Protein AF-A0A316DSU1-F1 (afdb_monomer)

Structure (mmCIF, N/CA/C/O backbone):
data_AF-A0A316DSU1-F1
#
_entry.id   AF-A0A316DSU1-F1
#
loop_
_atom_site.group_PDB
_atom_site.id
_atom_site.type_symbol
_atom_site.label_atom_id
_atom_site.label_alt_id
_atom_site.label_comp_id
_atom_site.label_asym_id
_atom_site.label_entity_id
_atom_site.label_seq_id
_atom_site.pdbx_PDB_ins_code
_atom_site.Cartn_x
_atom_site.Cartn_y
_atom_site.Cartn_z
_atom_site.occupancy
_atom_site.B_iso_or_equiv
_atom_site.auth_seq_id
_atom_site.auth_comp_id
_atom_site.auth_asym_id
_atom_site.auth_atom_id
_atom_site.pdbx_PDB_model_num
ATOM 1 N N . MET A 1 1 ? -39.021 -24.102 13.028 1.00 45.19 1 MET A N 1
ATOM 2 C CA . MET A 1 1 ? -38.012 -24.899 12.288 1.00 45.19 1 MET A CA 1
ATOM 3 C C . MET A 1 1 ? -36.942 -23.944 11.766 1.00 45.19 1 MET A C 1
ATOM 5 O O . MET A 1 1 ? -37.241 -22.776 11.595 1.00 45.19 1 MET A O 1
ATOM 9 N N . LYS A 1 2 ? -35.695 -24.417 11.687 1.00 42.66 2 LYS A N 1
ATOM 10 C CA . LYS A 1 2 ? -34.419 -23.675 11.785 1.00 42.66 2 LYS A CA 1
ATOM 11 C C . LYS A 1 2 ? -34.309 -22.406 10.910 1.00 42.66 2 LYS A C 1
ATOM 13 O O . LYS A 1 2 ? -34.489 -22.482 9.702 1.00 42.66 2 LYS A O 1
ATOM 18 N N . ASN A 1 3 ? -33.916 -21.284 11.524 1.00 47.28 3 ASN A N 1
ATOM 19 C CA . ASN A 1 3 ? -33.507 -20.05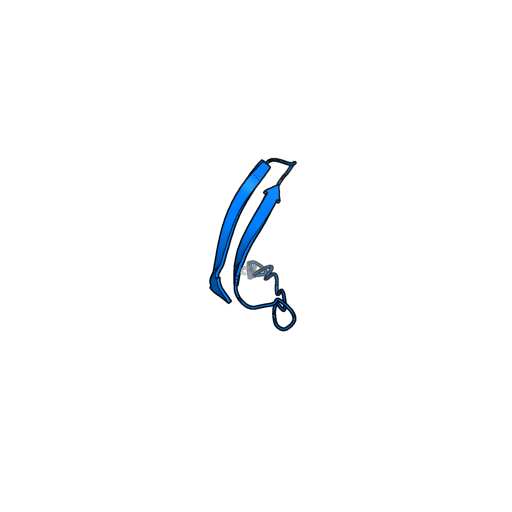3 10.839 1.00 47.28 3 ASN A CA 1
ATOM 20 C C . ASN A 1 3 ? -32.140 -20.282 10.182 1.00 47.28 3 ASN A C 1
ATOM 22 O O . ASN A 1 3 ? -31.145 -20.479 10.880 1.00 47.28 3 ASN A O 1
ATOM 26 N N . HIS A 1 4 ? -32.088 -20.276 8.853 1.00 50.34 4 HIS A N 1
ATOM 27 C CA . HIS A 1 4 ? -30.833 -20.304 8.108 1.00 50.34 4 HIS A CA 1
ATOM 28 C C . HIS A 1 4 ? -30.272 -18.876 8.072 1.00 50.34 4 HIS A C 1
ATOM 30 O O . HIS A 1 4 ? -30.532 -18.107 7.153 1.00 50.34 4 HIS A O 1
ATOM 36 N N . THR A 1 5 ? -29.558 -18.468 9.122 1.00 55.41 5 THR A N 1
ATOM 37 C CA . THR A 1 5 ? -28.692 -17.287 9.041 1.00 55.41 5 THR A CA 1
ATOM 38 C C . THR A 1 5 ? -27.474 -17.684 8.224 1.00 55.41 5 THR A C 1
ATOM 40 O O . THR A 1 5 ? -26.471 -18.140 8.778 1.00 55.41 5 THR A O 1
ATOM 43 N N . GLU A 1 6 ? -27.577 -17.567 6.902 1.00 58.47 6 GLU A N 1
ATOM 44 C CA . GLU A 1 6 ? -26.410 -17.602 6.030 1.00 58.47 6 GLU A CA 1
ATOM 45 C C . GLU A 1 6 ? -25.549 -16.396 6.387 1.00 58.47 6 GLU A C 1
ATOM 47 O O . GLU A 1 6 ? -25.797 -15.260 5.983 1.00 58.47 6 GLU A O 1
ATOM 52 N N . ASN A 1 7 ? -24.561 -16.641 7.239 1.00 58.00 7 ASN A N 1
ATOM 53 C CA . ASN A 1 7 ? -23.547 -15.678 7.613 1.00 58.00 7 ASN A CA 1
ATOM 54 C C . ASN A 1 7 ? -22.583 -15.536 6.426 1.00 58.00 7 ASN A C 1
ATOM 56 O O . ASN A 1 7 ? -21.440 -15.990 6.478 1.00 58.00 7 ASN A O 1
ATOM 60 N N . HIS A 1 8 ? -23.075 -14.969 5.320 1.00 57.03 8 HIS A N 1
ATOM 61 C CA . HIS A 1 8 ? -22.254 -14.540 4.196 1.00 57.03 8 HIS A CA 1
ATOM 62 C C . HIS A 1 8 ? -21.382 -13.397 4.701 1.00 57.03 8 HIS A C 1
ATOM 64 O O . HIS A 1 8 ? -21.754 -12.225 4.626 1.00 57.03 8 HIS A O 1
ATOM 70 N N . LYS A 1 9 ? -20.225 -13.739 5.276 1.00 60.75 9 LYS A N 1
ATOM 71 C CA . LYS A 1 9 ? -19.132 -12.789 5.466 1.00 60.75 9 LYS A CA 1
ATOM 72 C C . LYS A 1 9 ? -18.823 -12.239 4.080 1.00 60.75 9 LYS A C 1
ATOM 74 O O . LYS A 1 9 ? -18.199 -12.928 3.279 1.00 60.75 9 LYS A O 1
ATOM 79 N N . LYS A 1 10 ? -19.322 -11.040 3.775 1.00 61.28 10 LYS A N 1
ATOM 80 C CA . LYS A 1 10 ? -18.944 -10.325 2.561 1.00 61.28 10 LYS A CA 1
ATOM 81 C C . LYS A 1 10 ? -17.428 -10.205 2.597 1.00 61.28 10 LYS A C 1
ATOM 83 O O . LYS A 1 10 ? -16.864 -9.587 3.495 1.00 61.28 10 LYS A O 1
ATOM 88 N N . GLU A 1 11 ? -16.766 -10.901 1.684 1.00 68.56 11 GLU A N 1
ATOM 89 C CA . GLU A 1 11 ? -15.345 -10.715 1.456 1.00 68.56 11 GLU A CA 1
ATOM 90 C C . GLU A 1 11 ? -15.195 -9.337 0.814 1.00 68.56 11 GLU A C 1
ATOM 92 O O . GLU A 1 11 ? -15.257 -9.205 -0.409 1.00 68.56 11 GLU A O 1
ATOM 97 N N . ASP A 1 12 ? -15.077 -8.303 1.646 1.00 82.44 12 ASP A N 1
ATOM 98 C CA . ASP A 1 12 ? -14.861 -6.927 1.209 1.00 82.44 12 ASP A CA 1
ATOM 99 C C . ASP A 1 12 ? -13.456 -6.835 0.595 1.00 82.44 12 ASP A C 1
ATOM 101 O O . ASP A 1 12 ? -12.453 -6.566 1.260 1.00 82.44 12 ASP A O 1
ATOM 105 N N . LYS A 1 13 ? -13.372 -7.173 -0.694 1.00 87.62 13 LYS A N 1
ATOM 106 C CA . LYS A 1 13 ? -12.138 -7.171 -1.480 1.00 87.62 13 LYS A CA 1
ATOM 107 C C . LYS A 1 13 ?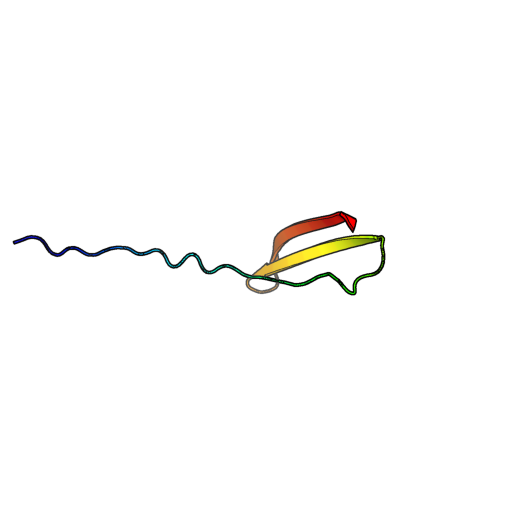 -11.856 -5.763 -1.989 1.00 87.62 13 LYS A C 1
ATOM 109 O O . LYS A 1 13 ? -12.742 -5.088 -2.506 1.00 87.62 13 LYS A O 1
ATOM 114 N N . ILE A 1 14 ? -10.595 -5.352 -1.891 1.00 88.25 14 ILE A N 1
ATOM 115 C CA . ILE A 1 14 ? -10.087 -4.107 -2.473 1.00 88.25 14 ILE A CA 1
ATOM 116 C C . ILE A 1 14 ? -9.268 -4.476 -3.707 1.00 88.25 14 ILE A C 1
ATOM 118 O O . ILE A 1 14 ? -8.334 -5.272 -3.614 1.00 88.25 14 ILE A O 1
ATOM 122 N N . TYR A 1 15 ? -9.607 -3.880 -4.847 1.00 91.69 15 TYR A N 1
ATOM 123 C CA . TYR A 1 15 ? -8.872 -4.031 -6.099 1.00 91.69 15 TYR A CA 1
ATOM 124 C C . TYR A 1 15 ? -8.207 -2.703 -6.462 1.00 91.69 15 TYR A C 1
ATOM 126 O O . TYR A 1 15 ? -8.833 -1.648 -6.369 1.00 91.69 15 TYR A O 1
ATOM 134 N N . LEU A 1 16 ? -6.938 -2.757 -6.868 1.00 90.31 16 LEU A N 1
ATOM 135 C CA . LEU A 1 16 ? -6.146 -1.593 -7.259 1.00 90.31 16 LEU A CA 1
ATOM 136 C C . LEU A 1 16 ? -5.324 -1.939 -8.503 1.00 90.31 16 LEU A C 1
ATOM 138 O O . LEU A 1 16 ? -4.460 -2.813 -8.445 1.00 90.31 16 LEU A O 1
ATOM 142 N N . SER A 1 17 ?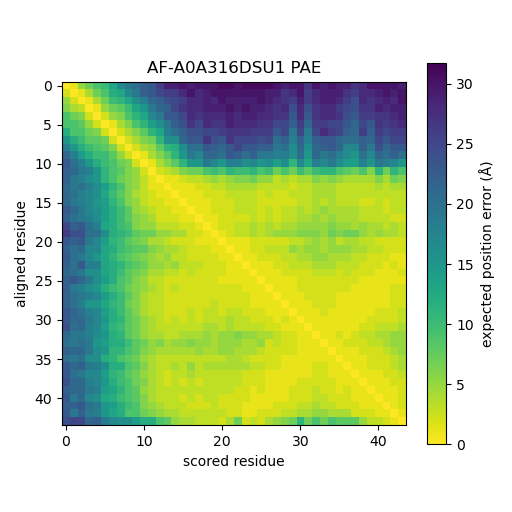 -5.576 -1.245 -9.612 1.00 93.19 17 SER A N 1
ATOM 143 C CA . SER A 1 17 ? -4.774 -1.374 -10.831 1.00 93.19 17 SER A CA 1
ATOM 144 C C . SER A 1 17 ? -3.468 -0.594 -10.696 1.00 93.19 17 SER A C 1
ATOM 146 O O . SER A 1 17 ? -3.473 0.585 -10.344 1.00 93.19 17 SER A O 1
ATOM 148 N N . ILE A 1 18 ? -2.348 -1.245 -11.012 1.00 93.31 18 ILE A N 1
ATOM 149 C CA . ILE A 1 18 ? -0.996 -0.664 -10.935 1.00 93.31 18 ILE A CA 1
ATOM 150 C C . ILE A 1 18 ? -0.317 -0.590 -12.308 1.00 93.31 18 ILE A C 1
ATOM 152 O O . ILE A 1 18 ? 0.903 -0.483 -12.400 1.00 93.31 18 ILE A O 1
ATOM 156 N N . ASP A 1 19 ? -1.082 -0.697 -13.393 1.00 92.31 19 ASP A N 1
ATOM 157 C CA . ASP A 1 19 ? -0.554 -0.915 -14.747 1.00 92.31 19 ASP A CA 1
ATOM 158 C C . ASP A 1 19 ? 0.271 0.259 -15.274 1.00 92.31 19 ASP A C 1
ATOM 160 O O . ASP A 1 19 ? 1.229 0.050 -16.009 1.00 92.31 19 ASP A O 1
ATOM 164 N N . HIS A 1 20 ? -0.034 1.472 -14.816 1.00 92.88 20 HIS A N 1
ATOM 165 C CA . HIS A 1 20 ? 0.654 2.700 -15.220 1.00 92.88 20 HIS A CA 1
ATOM 166 C C . HIS A 1 20 ? 1.814 3.104 -14.303 1.00 92.88 20 HIS A C 1
ATOM 168 O O . HIS A 1 20 ? 2.441 4.140 -14.527 1.00 92.88 20 HIS A O 1
ATOM 174 N N . LEU A 1 21 ? 2.100 2.324 -13.258 1.00 93.62 21 LEU A N 1
ATOM 175 C CA . LEU A 1 21 ? 3.306 2.541 -12.468 1.00 93.62 21 LEU A CA 1
ATOM 176 C C . LEU A 1 21 ? 4.529 2.149 -13.304 1.00 93.62 21 LEU A C 1
ATOM 178 O O . LEU A 1 21 ? 4.506 1.146 -14.015 1.00 93.62 21 LEU A O 1
ATOM 182 N N . LYS A 1 22 ? 5.590 2.953 -13.226 1.00 95.94 22 LYS A N 1
ATOM 183 C CA . LYS A 1 22 ? 6.886 2.598 -13.817 1.00 95.94 22 LYS A CA 1
ATOM 184 C C . LYS A 1 22 ? 7.453 1.367 -13.105 1.00 95.94 22 LYS A C 1
ATOM 186 O O . LYS A 1 22 ? 7.000 1.010 -12.021 1.00 95.94 22 LYS A O 1
ATOM 191 N N . GLU A 1 23 ? 8.451 0.736 -13.708 1.00 96.12 23 GLU A N 1
ATOM 192 C CA . GLU A 1 23 ? 9.197 -0.325 -13.032 1.00 96.12 23 GLU A CA 1
ATOM 193 C C . GLU A 1 23 ? 9.866 0.226 -11.769 1.00 96.12 23 GLU A C 1
ATOM 195 O O . GLU A 1 23 ? 10.409 1.340 -11.760 1.00 96.12 23 GLU A O 1
ATOM 200 N N . GLY A 1 24 ? 9.787 -0.534 -1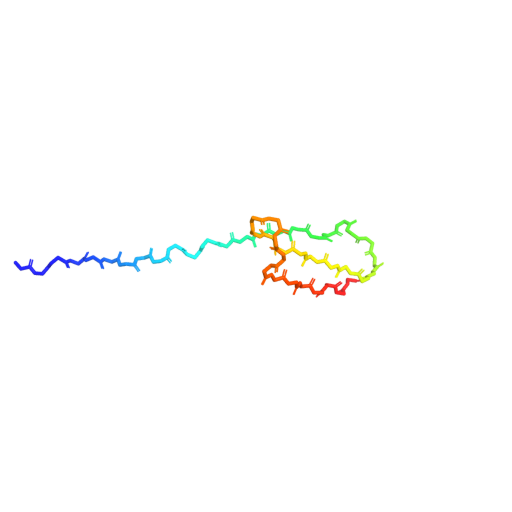0.682 1.00 96.69 24 GLY A N 1
ATOM 201 C CA . GLY A 1 24 ? 10.301 -0.107 -9.393 1.00 96.69 24 GLY A CA 1
ATOM 202 C C . GLY A 1 24 ? 9.711 -0.845 -8.199 1.00 96.69 24 GLY A C 1
ATOM 203 O O . GLY A 1 24 ? 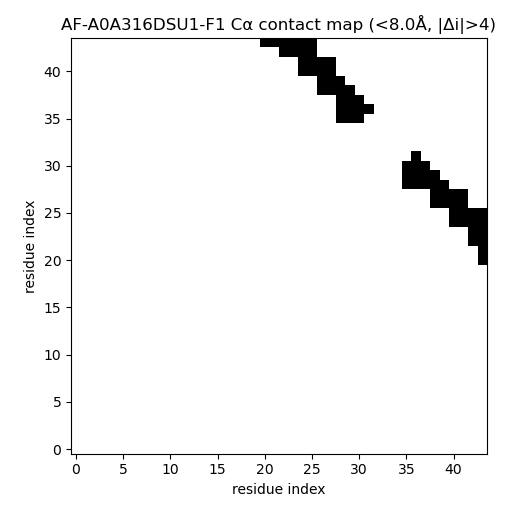8.864 -1.735 -8.299 1.00 96.69 24 GLY A O 1
ATOM 204 N N . GLN A 1 25 ? 10.190 -0.449 -7.022 1.00 97.31 25 GLN A N 1
ATOM 205 C CA . GLN A 1 25 ? 9.731 -0.980 -5.745 1.00 97.31 25 GLN A CA 1
ATOM 206 C C . GLN A 1 25 ? 8.731 -0.018 -5.113 1.00 97.31 25 GLN A C 1
ATOM 208 O O . GLN A 1 25 ? 9.037 1.150 -4.868 1.00 97.31 25 GLN A O 1
ATOM 213 N N . TYR A 1 26 ? 7.545 -0.530 -4.809 1.00 97.06 26 TYR A N 1
ATOM 214 C CA . TYR A 1 26 ? 6.449 0.219 -4.216 1.00 97.06 26 TYR A CA 1
ATOM 215 C C . TYR A 1 26 ? 6.052 -0.377 -2.871 1.00 97.06 26 TYR A C 1
ATOM 217 O O . TYR A 1 26 ? 6.152 -1.584 -2.638 1.00 97.06 26 TYR A O 1
ATOM 225 N N . GLN A 1 27 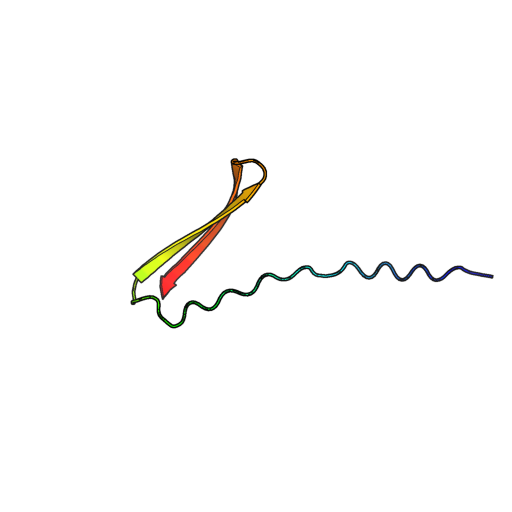? 5.551 0.480 -1.986 1.00 96.62 27 GLN A N 1
ATOM 226 C CA . GLN A 1 27 ? 5.012 0.074 -0.697 1.00 96.62 27 GLN A CA 1
ATOM 227 C C . GLN A 1 27 ? 3.592 0.615 -0.534 1.00 96.62 27 GLN A C 1
ATOM 229 O O . GLN A 1 27 ? 3.383 1.823 -0.446 1.00 96.62 27 GLN A O 1
ATOM 234 N N . LEU A 1 28 ? 2.622 -0.293 -0.453 1.00 95.75 28 LEU A N 1
ATOM 235 C CA . LEU A 1 28 ? 1.243 0.017 -0.097 1.00 95.75 28 LEU A CA 1
ATOM 236 C C . LEU A 1 28 ? 1.069 -0.164 1.414 1.00 95.75 28 LEU A C 1
ATOM 238 O O . LEU A 1 28 ? 1.201 -1.276 1.927 1.00 95.75 28 LEU A O 1
ATOM 242 N N . ASN A 1 29 ? 0.754 0.921 2.120 1.00 97.12 29 ASN A N 1
ATOM 243 C CA . ASN A 1 29 ? 0.425 0.893 3.543 1.00 97.12 29 ASN A CA 1
ATOM 244 C C . ASN A 1 29 ? -1.090 1.010 3.723 1.00 97.12 29 ASN A C 1
ATOM 246 O O . ASN A 1 29 ? -1.704 1.962 3.252 1.00 97.12 29 ASN A O 1
ATOM 250 N N . ILE A 1 30 ? -1.680 0.057 4.437 1.00 95.44 30 ILE A N 1
ATOM 251 C CA . ILE A 1 30 ? -3.078 0.086 4.859 1.00 95.44 30 ILE A CA 1
ATOM 252 C C . ILE A 1 30 ? -3.101 0.627 6.284 1.00 95.44 30 ILE A C 1
ATOM 254 O O . ILE A 1 30 ? -2.473 0.053 7.181 1.00 95.44 30 ILE A O 1
ATOM 258 N N . LEU A 1 31 ? -3.797 1.747 6.475 1.00 97.12 31 LEU A N 1
ATOM 259 C CA . LEU A 1 31 ? -3.913 2.437 7.754 1.00 97.12 31 LEU A CA 1
ATOM 260 C C . LEU A 1 31 ? -5.331 2.282 8.308 1.00 97.12 31 LEU A C 1
ATOM 262 O O . LEU A 1 31 ? -6.310 2.333 7.568 1.00 97.12 31 LEU A O 1
ATOM 266 N N . LEU A 1 32 ? -5.436 2.142 9.626 1.00 96.12 32 LEU A N 1
ATOM 267 C CA . LEU A 1 32 ? -6.688 2.244 10.368 1.00 96.12 32 LEU A CA 1
ATOM 268 C C . LEU A 1 32 ? -6.462 3.206 11.530 1.00 96.12 32 LEU A C 1
ATOM 270 O O . LEU A 1 32 ? -5.600 2.949 12.369 1.00 96.12 32 LEU A O 1
ATOM 274 N N . LYS A 1 33 ? -7.242 4.294 11.587 1.00 96.62 33 LYS A N 1
ATOM 275 C CA . LYS A 1 33 ? -7.083 5.361 12.596 1.00 96.62 33 LYS A CA 1
ATOM 276 C C . LYS A 1 33 ? -5.630 5.860 12.664 1.00 96.62 33 LYS A C 1
ATOM 278 O O . LYS A 1 33 ? -4.995 5.790 13.711 1.00 96.62 33 LY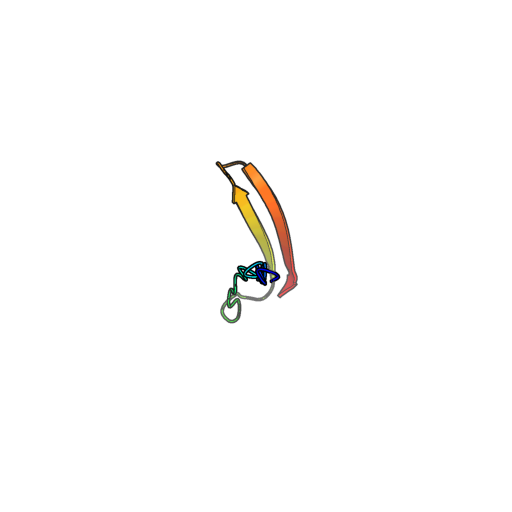S A O 1
ATOM 283 N N . ASP A 1 34 ? -5.091 6.234 11.504 1.00 95.69 34 ASP A N 1
ATOM 284 C CA . ASP A 1 34 ? -3.725 6.752 11.311 1.00 95.69 34 ASP A CA 1
ATOM 285 C C . ASP A 1 34 ? -2.580 5.811 11.716 1.00 95.69 34 ASP A C 1
ATOM 287 O O . ASP A 1 34 ? -1.405 6.173 11.667 1.00 95.69 34 ASP A O 1
ATOM 291 N N . LYS A 1 35 ? -2.896 4.558 12.051 1.00 97.19 35 LYS A N 1
ATOM 292 C CA . LYS A 1 35 ? -1.915 3.529 12.376 1.00 97.19 35 LYS A CA 1
ATOM 293 C C . LYS A 1 35 ? -1.791 2.537 11.230 1.00 97.19 35 LYS A C 1
ATOM 295 O O . LYS A 1 35 ? -2.791 1.991 10.769 1.00 97.19 35 LYS A O 1
ATOM 300 N N . VAL A 1 36 ? -0.561 2.252 10.806 1.00 96.94 36 VAL A N 1
ATOM 301 C CA . VAL A 1 36 ? -0.285 1.203 9.813 1.00 96.94 36 VAL A CA 1
ATOM 302 C C . VAL A 1 36 ? -0.670 -0.157 10.400 1.00 96.94 36 VAL A C 1
ATOM 304 O O . VAL A 1 36 ? -0.113 -0.583 11.412 1.00 96.94 36 VAL A O 1
ATOM 307 N N . VAL A 1 37 ? -1.627 -0.834 9.765 1.00 97.12 37 VAL A N 1
ATOM 308 C CA . VAL A 1 37 ? -2.093 -2.179 10.154 1.00 97.12 37 VAL A CA 1
ATOM 309 C C . VAL A 1 37 ? -1.594 -3.267 9.208 1.00 97.12 37 VAL A C 1
ATOM 311 O O . VAL A 1 37 ? -1.489 -4.428 9.601 1.00 97.12 37 VAL A O 1
ATOM 314 N N . LYS A 1 38 ? -1.247 -2.907 7.968 1.00 95.38 38 LYS A N 1
ATOM 315 C CA . LYS A 1 38 ? -0.627 -3.814 7.001 1.00 95.38 38 LYS A CA 1
ATOM 316 C C . LYS A 1 38 ? 0.246 -3.022 6.038 1.00 95.38 38 LYS A C 1
ATOM 318 O O . LYS A 1 38 ? -0.125 -1.933 5.617 1.00 95.38 38 LYS A O 1
ATOM 323 N N . SER A 1 39 ? 1.362 -3.614 5.641 1.00 96.75 39 SER A N 1
ATOM 324 C CA . SER A 1 39 ? 2.197 -3.114 4.553 1.00 96.75 39 SER A CA 1
ATOM 325 C C . SER A 1 39 ? 2.402 -4.220 3.528 1.00 96.75 39 SER A C 1
ATO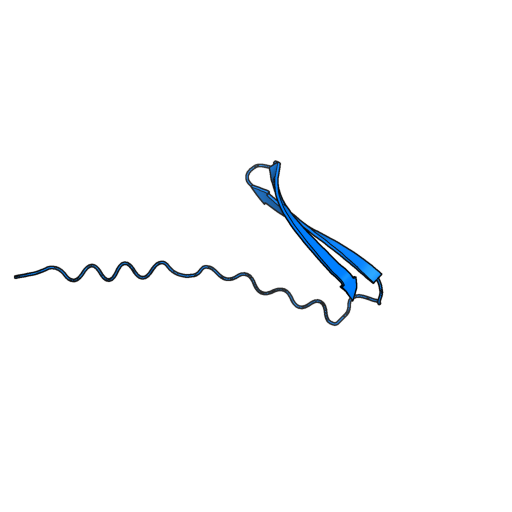M 327 O O . SER A 1 39 ? 2.609 -5.380 3.896 1.00 96.75 39 SER A O 1
ATOM 329 N N . ILE A 1 40 ? 2.325 -3.866 2.251 1.00 95.56 40 ILE A N 1
ATOM 330 C CA . ILE A 1 40 ? 2.525 -4.764 1.113 1.00 95.56 40 ILE A CA 1
ATOM 331 C C . ILE A 1 40 ? 3.617 -4.149 0.243 1.00 95.56 40 ILE A C 1
ATOM 333 O O . ILE A 1 40 ? 3.521 -2.985 -0.142 1.00 95.56 40 ILE A O 1
ATOM 337 N N . LYS A 1 41 ? 4.661 -4.929 -0.047 1.00 96.38 41 LYS A N 1
ATOM 338 C CA . LYS A 1 41 ? 5.700 -4.552 -1.007 1.00 96.38 41 LYS A CA 1
ATOM 339 C C . LYS A 1 41 ? 5.308 -5.079 -2.380 1.00 96.38 41 LYS A C 1
ATOM 341 O O . LYS A 1 41 ? 4.952 -6.249 -2.500 1.00 96.38 41 LYS A O 1
ATOM 346 N N . ILE A 1 42 ? 5.371 -4.218 -3.383 1.00 95.19 42 ILE A N 1
ATOM 347 C CA . ILE A 1 42 ? 5.065 -4.540 -4.773 1.00 95.19 42 ILE A CA 1
ATOM 348 C C . ILE A 1 42 ? 6.336 -4.267 -5.567 1.00 95.19 42 ILE A C 1
ATOM 350 O O . ILE A 1 42 ? 6.808 -3.134 -5.603 1.00 95.19 42 ILE A O 1
ATOM 354 N N . ASN A 1 4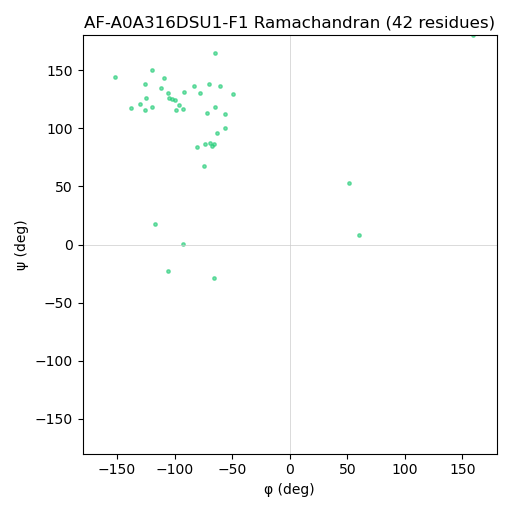3 ? 6.882 -5.309 -6.182 1.00 93.88 43 ASN A N 1
ATOM 355 C CA . ASN A 1 43 ? 7.943 -5.175 -7.170 1.00 93.88 43 ASN A CA 1
ATOM 356 C C . ASN A 1 43 ? 7.268 -5.260 -8.537 1.00 93.88 43 ASN A C 1
ATOM 358 O O . ASN A 1 43 ? 6.651 -6.287 -8.831 1.00 93.88 43 ASN A O 1
ATOM 362 N N . LYS A 1 44 ? 7.329 -4.174 -9.303 1.00 86.69 44 LYS A N 1
ATOM 363 C CA . LYS A 1 44 ? 6.774 -4.087 -10.653 1.00 86.69 44 LYS A CA 1
ATOM 364 C C . LYS A 1 44 ? 7.900 -3.886 -11.651 1.00 86.69 44 LYS A C 1
ATOM 366 O O . LYS A 1 44 ? 8.819 -3.102 -11.321 1.00 86.69 44 LYS A O 1
#

Mean predicted aligned error: 9.12 Å

pLDDT: mean 84.44, std 17.67, range [42.66, 97.31]

Foldseek 3Di:
DDDPPPPPPPPPDDDDDPPPPDFDKDKDFDDDPNHGPDIDIDGD

Sequence (44 aa):
MKNHTENHKKEDKIYLSIDHLKEGQYQLNILLKDKVVKSIKINK

Radius of gyration: 17.58 Å; Cα contacts (8 Å, |Δi|>4): 35; chains: 1; bounding box: 48×32×28 Å

Solvent-accessible surface area (backbone atoms only — not comparable to full-atom values): 3223 Å² total; per-residue (Å²): 132,85,82,82,78,78,78,74,74,75,79,85,76,87,84,81,90,65,84,86,57,71,78,45,82,44,76,51,71,44,64,58,93,92,35,81,76,45,77,45,79,44,82,81

Organism: NCBI:txid570520

Secondary structure (DSSP, 8-state):
------------------TTSPSSEEEEEEEETTEEEEEEEEE-